Protein AF-A0A816YIS2-F1 (afdb_monomer_lite)

Organism: NCBI:txid392030

Structure (mmCIF, N/CA/C/O backbone):
data_AF-A0A816YIS2-F1
#
_entry.id   AF-A0A816YIS2-F1
#
loop_
_atom_site.group_PDB
_atom_site.id
_atom_site.type_symbol
_atom_site.label_atom_id
_atom_site.label_alt_id
_atom_site.label_comp_id
_atom_site.label_asym_id
_atom_site.label_entity_id
_atom_site.label_seq_id
_atom_site.pdbx_PDB_ins_code
_atom_site.Cartn_x
_atom_site.Cartn_y
_atom_site.Cartn_z
_atom_site.occupancy
_atom_site.B_iso_or_equiv
_atom_site.auth_seq_id
_atom_site.auth_comp_id
_atom_site.auth_asym_id
_atom_site.auth_atom_id
_atom_site.pdbx_PDB_model_num
ATOM 1 N N . MET A 1 1 ? -9.788 -0.251 -28.103 1.00 40.94 1 MET A N 1
ATOM 2 C CA . MET A 1 1 ? -9.381 -1.090 -26.956 1.00 40.94 1 MET A CA 1
ATOM 3 C C . MET A 1 1 ? -7.870 -0.985 -26.871 1.00 40.94 1 MET A C 1
ATOM 5 O O . MET A 1 1 ? -7.195 -1.393 -27.800 1.00 40.94 1 MET A O 1
ATOM 9 N N . SER A 1 2 ? -7.359 -0.257 -25.885 1.00 44.50 2 SER A N 1
ATOM 10 C CA . SER A 1 2 ? -5.985 0.247 -25.850 1.00 44.50 2 SER A CA 1
ATOM 11 C C . SER A 1 2 ? -4.995 -0.795 -25.308 1.00 44.50 2 SER A C 1
ATOM 13 O O . SER A 1 2 ? -4.833 -0.941 -24.100 1.00 44.50 2 SER A O 1
ATOM 15 N N . GLU A 1 3 ? -4.263 -1.461 -26.204 1.00 51.09 3 GLU A N 1
ATOM 16 C CA . GLU A 1 3 ? -3.153 -2.403 -25.928 1.00 51.09 3 GLU A CA 1
ATOM 17 C C . GLU A 1 3 ? -1.859 -1.717 -25.416 1.00 51.09 3 GLU A C 1
ATOM 19 O O . GLU A 1 3 ? -0.748 -2.231 -25.530 1.00 51.09 3 GLU A O 1
ATOM 24 N N . ILE A 1 4 ? -1.989 -0.535 -24.810 1.00 55.41 4 ILE A N 1
ATOM 25 C CA . ILE A 1 4 ? -0.898 0.380 -24.431 1.00 55.41 4 ILE A CA 1
ATOM 26 C C . ILE A 1 4 ? 0.233 -0.272 -23.594 1.00 55.41 4 ILE A C 1
ATOM 28 O O . ILE A 1 4 ? 1.395 0.053 -23.836 1.00 55.41 4 ILE A O 1
ATOM 32 N N . PRO A 1 5 ? -0.011 -1.194 -22.635 1.00 57.66 5 PRO A N 1
ATOM 33 C CA . PRO A 1 5 ? 1.065 -1.700 -21.772 1.00 57.66 5 PRO A CA 1
ATOM 34 C C . PRO A 1 5 ? 2.096 -2.594 -22.479 1.00 57.66 5 PRO A C 1
ATOM 36 O O . PRO A 1 5 ? 3.251 -2.647 -22.053 1.00 57.66 5 PRO A O 1
ATOM 39 N N . ILE A 1 6 ? 1.690 -3.313 -23.533 1.00 59.50 6 ILE A N 1
ATOM 40 C CA . ILE A 1 6 ? 2.564 -4.248 -24.262 1.00 59.50 6 ILE A CA 1
ATOM 41 C C . ILE A 1 6 ? 3.495 -3.477 -25.204 1.00 59.50 6 ILE A C 1
ATOM 43 O O . ILE A 1 6 ? 4.684 -3.791 -25.282 1.00 59.50 6 ILE A O 1
ATOM 47 N N . HIS A 1 7 ? 2.990 -2.417 -25.841 1.00 68.88 7 HIS A N 1
ATOM 48 C CA . HIS A 1 7 ? 3.769 -1.599 -26.770 1.00 68.88 7 HIS A CA 1
ATOM 49 C C . HIS A 1 7 ? 4.943 -0.889 -26.094 1.00 68.88 7 HIS A C 1
ATOM 51 O O . HIS A 1 7 ? 6.048 -0.914 -26.624 1.00 68.88 7 HIS A O 1
ATOM 57 N N . ILE A 1 8 ? 4.754 -0.335 -24.893 1.00 79.44 8 ILE A N 1
ATOM 58 C CA . ILE A 1 8 ? 5.819 0.423 -24.215 1.00 79.44 8 ILE A CA 1
ATOM 59 C C . ILE A 1 8 ? 7.010 -0.483 -23.881 1.00 79.44 8 ILE A C 1
ATOM 61 O O . ILE A 1 8 ? 8.155 -0.130 -24.153 1.00 79.44 8 ILE A O 1
ATOM 65 N N . ARG A 1 9 ? 6.755 -1.685 -23.345 1.00 83.31 9 ARG A N 1
ATOM 66 C CA . ARG A 1 9 ? 7.824 -2.650 -23.035 1.00 83.31 9 ARG A CA 1
ATOM 67 C C . ARG A 1 9 ? 8.579 -3.090 -24.290 1.00 83.31 9 ARG A C 1
ATOM 69 O O . ARG A 1 9 ? 9.800 -3.212 -24.240 1.00 83.31 9 ARG A O 1
ATOM 76 N N . LEU A 1 10 ? 7.871 -3.297 -25.403 1.00 87.56 10 LEU A N 1
ATOM 77 C CA . LEU A 1 10 ? 8.479 -3.674 -26.679 1.00 87.56 10 LEU A CA 1
ATOM 78 C C . LEU A 1 10 ? 9.340 -2.543 -27.262 1.00 87.56 10 LEU A C 1
ATOM 80 O O . LEU A 1 10 ? 10.461 -2.799 -27.692 1.00 87.56 10 LEU A O 1
ATOM 84 N N . CYS A 1 11 ? 8.858 -1.300 -27.223 1.00 86.69 11 CYS A N 1
ATOM 85 C CA . CYS A 1 11 ? 9.611 -0.134 -27.685 1.00 86.69 11 CYS A CA 1
ATOM 86 C C . CYS A 1 11 ? 10.883 0.090 -26.855 1.00 86.69 11 CYS A C 1
ATOM 88 O O . CYS A 1 11 ? 11.944 0.333 -27.420 1.00 86.69 11 CYS A O 1
ATOM 90 N N . ILE A 1 12 ? 10.811 -0.067 -25.527 1.00 87.00 12 ILE A N 1
ATOM 91 C CA . ILE A 1 12 ? 11.993 0.027 -24.653 1.00 87.00 12 ILE A CA 1
ATOM 92 C C . ILE A 1 12 ? 13.023 -1.056 -25.007 1.00 87.00 12 ILE A C 1
ATOM 94 O O . ILE A 1 12 ? 14.215 -0.763 -25.096 1.00 87.00 12 ILE A O 1
ATOM 98 N N . LEU A 1 13 ? 12.578 -2.298 -25.235 1.00 90.38 13 LEU A N 1
ATOM 99 C CA . LEU A 1 13 ? 13.467 -3.398 -25.616 1.00 90.38 13 LEU A CA 1
ATOM 100 C C . LEU A 1 13 ? 14.130 -3.157 -26.980 1.00 90.38 13 LEU A C 1
ATOM 102 O O . LEU A 1 13 ? 15.319 -3.424 -27.136 1.00 90.38 13 LEU A O 1
ATOM 106 N N . TYR A 1 14 ? 13.377 -2.637 -27.947 1.00 91.19 14 TYR A N 1
ATOM 107 C CA . TYR A 1 14 ? 13.880 -2.311 -29.278 1.00 91.19 14 TYR A CA 1
ATOM 108 C C . TYR A 1 14 ? 14.969 -1.227 -29.235 1.00 91.19 14 TYR A C 1
ATOM 110 O O . TYR A 1 14 ? 16.046 -1.411 -29.797 1.00 91.19 14 TYR A O 1
ATOM 118 N N . GLU A 1 15 ? 14.747 -0.136 -28.500 1.00 92.00 15 GLU A N 1
ATOM 119 C CA . GLU A 1 15 ? 15.742 0.936 -28.343 1.00 92.00 15 GLU A CA 1
ATOM 120 C C . GLU A 1 15 ? 17.010 0.452 -27.624 1.00 92.00 15 GLU A C 1
ATOM 122 O O . GLU A 1 15 ? 18.124 0.833 -27.990 1.00 92.00 15 GLU A O 1
ATOM 127 N N . PHE A 1 16 ? 16.859 -0.434 -26.634 1.00 91.75 16 PHE A N 1
ATOM 128 C CA . PHE A 1 16 ? 17.995 -1.078 -25.978 1.00 91.75 16 PHE A CA 1
ATOM 129 C C 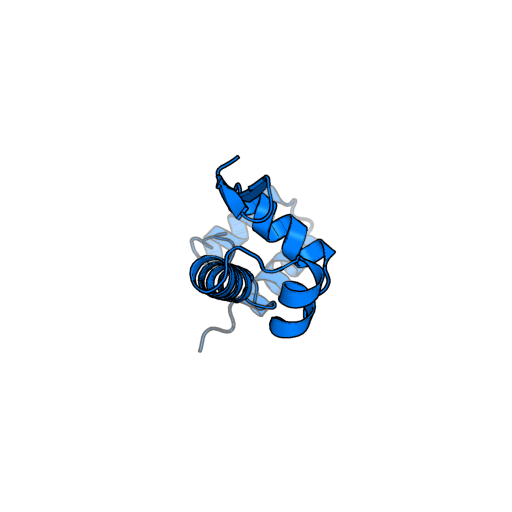. PHE A 1 16 ? 18.808 -1.936 -26.960 1.00 91.75 16 PHE A C 1
ATOM 131 O O . PHE A 1 16 ? 20.036 -1.866 -26.965 1.00 91.75 16 PHE A O 1
ATOM 138 N N . GLN A 1 17 ? 18.141 -2.704 -27.830 1.00 93.62 17 GLN A N 1
ATOM 139 C CA . GLN A 1 17 ? 18.797 -3.498 -28.878 1.00 93.62 17 GLN A CA 1
ATOM 140 C C . GLN A 1 17 ? 19.502 -2.632 -29.932 1.00 93.62 17 GLN A C 1
ATOM 142 O O . GLN A 1 17 ? 20.516 -3.057 -30.480 1.00 93.62 17 GLN A O 1
ATOM 147 N N . LEU A 1 18 ? 19.018 -1.410 -30.178 1.00 93.00 18 LEU A N 1
ATOM 148 C CA . LEU A 1 18 ? 19.696 -0.416 -31.018 1.00 93.00 18 LEU A CA 1
ATOM 149 C C . LEU A 1 18 ? 20.930 0.217 -30.348 1.00 93.00 18 LEU A C 1
ATOM 151 O O . LEU A 1 18 ? 21.651 0.976 -30.992 1.00 93.00 18 LEU A O 1
ATOM 155 N N . GLY A 1 19 ? 21.191 -0.083 -29.072 1.00 93.19 19 GLY A N 1
ATOM 156 C CA . GLY A 1 19 ? 22.316 0.471 -28.318 1.00 93.19 19 GLY A CA 1
ATOM 157 C C . GLY A 1 19 ? 22.075 1.891 -27.803 1.00 93.19 19 GLY A C 1
ATOM 158 O O . GLY A 1 19 ? 23.017 2.556 -27.366 1.00 93.19 19 GLY A O 1
ATOM 159 N N . ASN A 1 20 ? 20.829 2.371 -27.831 1.00 93.06 20 ASN A N 1
ATOM 160 C CA . ASN A 1 20 ? 20.496 3.685 -27.301 1.00 93.06 20 ASN A CA 1
ATOM 161 C C . ASN A 1 20 ? 20.503 3.664 -25.770 1.00 93.06 20 ASN A C 1
ATOM 163 O O . ASN A 1 20 ? 19.999 2.747 -25.121 1.00 93.06 20 ASN A O 1
ATOM 167 N N . ASN A 1 21 ? 21.060 4.717 -25.171 1.00 92.00 21 ASN A N 1
ATOM 168 C CA . ASN A 1 21 ? 20.955 4.909 -23.729 1.00 92.00 21 ASN A CA 1
ATOM 169 C C . ASN A 1 21 ? 19.523 5.305 -23.329 1.00 92.00 21 ASN A C 1
ATOM 171 O O . ASN A 1 21 ? 18.732 5.762 -24.155 1.00 92.00 21 ASN A O 1
ATOM 175 N N . ALA A 1 22 ? 19.209 5.186 -22.037 1.00 87.31 22 ALA A N 1
ATOM 176 C CA . ALA A 1 22 ? 17.865 5.429 -21.514 1.00 87.31 22 ALA A CA 1
ATOM 177 C C . ALA A 1 22 ? 17.305 6.822 -21.861 1.00 87.31 22 ALA A C 1
ATOM 179 O O . ALA A 1 22 ? 16.122 6.949 -22.161 1.00 87.31 22 ALA A O 1
ATOM 180 N N . ALA A 1 23 ? 18.146 7.863 -21.868 1.00 88.94 23 ALA A N 1
ATOM 181 C CA . ALA A 1 23 ? 17.708 9.222 -22.181 1.00 88.94 23 ALA A CA 1
ATOM 182 C C . ALA A 1 23 ? 17.374 9.401 -23.671 1.00 88.94 23 ALA A C 1
ATOM 184 O O . ALA A 1 23 ? 16.412 10.087 -24.012 1.00 88.94 23 ALA A O 1
ATOM 185 N N . ALA A 1 24 ? 18.160 8.793 -24.564 1.00 89.94 24 ALA A N 1
ATOM 186 C CA . ALA A 1 24 ? 17.872 8.779 -25.995 1.00 89.94 24 ALA A CA 1
ATOM 187 C C . ALA A 1 24 ? 16.613 7.956 -26.301 1.00 89.94 24 ALA A C 1
ATOM 189 O O . ALA A 1 24 ? 15.722 8.455 -26.982 1.00 89.94 24 ALA A O 1
ATOM 190 N N . ALA A 1 25 ? 16.500 6.765 -25.710 1.00 89.75 25 ALA A N 1
ATOM 191 C CA . ALA A 1 25 ? 15.328 5.908 -25.839 1.00 89.75 25 ALA A CA 1
ATOM 192 C C . ALA A 1 25 ? 14.051 6.624 -25.372 1.00 89.75 25 ALA A C 1
ATOM 194 O O . ALA A 1 25 ? 13.064 6.648 -26.095 1.00 89.75 25 ALA A O 1
ATOM 195 N N . ALA A 1 26 ? 14.079 7.287 -24.209 1.00 85.81 26 ALA A N 1
ATOM 196 C CA . ALA A 1 26 ? 12.935 8.045 -23.705 1.00 85.81 26 ALA A CA 1
ATOM 197 C C . ALA A 1 26 ? 12.490 9.147 -24.681 1.00 85.81 26 ALA A C 1
ATOM 199 O O . ALA A 1 26 ? 11.303 9.263 -24.970 1.00 85.81 26 ALA A O 1
ATOM 200 N N . ARG A 1 27 ? 13.433 9.917 -25.247 1.00 88.19 27 ARG A N 1
ATOM 201 C CA . ARG A 1 27 ? 13.111 10.945 -26.252 1.00 88.19 27 ARG A CA 1
ATOM 202 C C . ARG A 1 27 ? 12.487 10.345 -27.508 1.00 88.19 27 ARG A C 1
ATOM 204 O O . ARG A 1 27 ? 11.481 10.865 -27.977 1.00 88.19 27 ARG A O 1
ATOM 211 N N . ASN A 1 28 ? 13.058 9.259 -28.025 1.00 88.19 28 ASN A N 1
ATOM 212 C CA . ASN A 1 28 ? 12.563 8.584 -29.225 1.00 88.19 28 ASN A CA 1
ATOM 213 C C . ASN A 1 28 ? 11.151 8.030 -29.006 1.00 88.19 28 ASN A C 1
ATOM 215 O O . ASN A 1 28 ? 10.264 8.236 -29.831 1.00 88.19 28 ASN A O 1
ATOM 219 N N . ILE A 1 29 ? 10.925 7.384 -27.860 1.00 85.81 29 ILE A N 1
ATOM 220 C CA . ILE A 1 29 ? 9.636 6.789 -27.514 1.00 85.81 29 ILE A CA 1
ATOM 221 C C . ILE A 1 29 ? 8.576 7.879 -27.312 1.00 85.81 29 ILE A C 1
ATOM 223 O O . ILE A 1 29 ? 7.497 7.766 -27.886 1.00 85.81 29 ILE A O 1
ATOM 227 N N . CYS A 1 30 ? 8.872 8.956 -26.574 1.00 83.88 30 CYS A N 1
ATOM 228 C CA . CYS A 1 30 ? 7.929 10.068 -26.401 1.00 83.88 30 CYS A CA 1
ATOM 229 C C . CYS A 1 30 ? 7.639 10.799 -27.722 1.00 83.88 30 CYS A C 1
ATOM 231 O O . CYS A 1 30 ? 6.509 11.218 -27.958 1.00 83.88 30 CYS A O 1
ATOM 233 N N . ALA A 1 31 ? 8.631 10.925 -28.610 1.00 85.06 31 ALA A N 1
ATOM 234 C CA . ALA A 1 31 ? 8.424 11.498 -29.939 1.00 85.06 31 ALA A CA 1
ATOM 235 C C . ALA A 1 31 ? 7.525 10.617 -30.828 1.00 85.06 31 ALA A C 1
ATOM 237 O O . ALA A 1 31 ? 6.759 11.148 -31.628 1.00 85.06 31 ALA A O 1
ATOM 238 N N . ALA A 1 32 ? 7.602 9.289 -30.688 1.00 83.38 32 ALA A N 1
ATOM 239 C CA . ALA A 1 32 ? 6.840 8.340 -31.500 1.00 83.38 32 ALA A CA 1
ATOM 240 C C . ALA A 1 32 ? 5.430 8.040 -30.957 1.00 83.38 32 ALA A C 1
ATOM 242 O O . ALA A 1 32 ? 4.503 7.849 -31.742 1.00 83.38 32 ALA A O 1
ATOM 243 N N . LEU A 1 33 ? 5.262 7.971 -29.632 1.00 79.19 33 LEU A N 1
ATOM 244 C CA . LEU A 1 33 ? 4.014 7.562 -28.969 1.00 79.19 33 LEU A CA 1
ATOM 245 C C . LEU A 1 33 ? 3.244 8.725 -28.321 1.00 79.19 33 LEU A C 1
ATOM 247 O O . LEU A 1 33 ? 2.114 8.523 -27.875 1.00 79.19 33 LEU A O 1
ATOM 251 N N . GLY A 1 34 ? 3.822 9.928 -28.284 1.00 75.44 34 GLY A N 1
ATOM 252 C CA . GLY A 1 34 ? 3.277 11.080 -27.564 1.00 75.44 34 GLY A CA 1
ATOM 253 C C . GLY A 1 34 ? 3.639 11.083 -26.075 1.00 75.44 34 GLY A C 1
ATOM 254 O O . GLY A 1 34 ? 4.439 10.265 -25.614 1.00 75.44 34 GLY A O 1
ATOM 255 N N . ASP A 1 35 ? 3.062 12.026 -25.320 1.00 68.94 35 ASP A N 1
ATOM 256 C CA . ASP A 1 35 ? 3.283 12.135 -23.874 1.00 68.94 35 ASP A CA 1
ATOM 257 C C . ASP A 1 35 ? 2.706 10.908 -23.155 1.00 68.94 35 ASP A C 1
ATOM 259 O O . ASP A 1 35 ? 1.497 10.768 -22.948 1.00 68.94 35 ASP A O 1
ATOM 263 N N . MET A 1 36 ? 3.591 9.972 -22.821 1.00 64.31 36 MET A N 1
ATOM 264 C CA . MET A 1 36 ? 3.260 8.836 -21.982 1.00 64.31 36 MET A CA 1
ATOM 265 C C . MET A 1 36 ? 3.151 9.353 -20.554 1.00 64.31 36 MET A C 1
ATOM 267 O O . MET A 1 36 ? 4.145 9.330 -19.833 1.00 64.31 36 MET A O 1
ATOM 271 N N . SER A 1 37 ? 1.961 9.807 -20.150 1.00 65.38 37 SER A N 1
ATOM 272 C CA . SER A 1 37 ? 1.687 10.102 -18.743 1.00 65.38 37 SER A CA 1
ATOM 273 C C . SER A 1 37 ? 2.153 8.911 -17.899 1.00 65.38 37 SER A C 1
ATOM 275 O O . SER A 1 37 ? 1.587 7.815 -17.960 1.00 65.38 37 SER A O 1
ATOM 277 N N . LEU A 1 38 ? 3.254 9.121 -17.172 1.00 66.00 38 LEU A N 1
ATOM 278 C CA . LEU A 1 38 ? 3.866 8.150 -16.264 1.00 66.00 38 LEU A CA 1
ATOM 279 C C . LEU A 1 38 ? 3.124 8.115 -14.927 1.00 66.00 38 LEU A C 1
ATOM 281 O O . LEU A 1 38 ? 3.672 7.638 -13.936 1.00 66.00 38 LEU A O 1
ATOM 285 N N . GLU A 1 39 ? 1.905 8.654 -14.882 1.00 66.75 39 GLU A N 1
ATOM 286 C CA . GLU A 1 39 ? 1.066 8.554 -13.707 1.00 66.75 39 GLU A CA 1
ATOM 287 C C . GLU A 1 39 ? 0.912 7.084 -13.336 1.00 66.75 39 GLU A C 1
ATOM 289 O O . GLU A 1 39 ? 0.528 6.231 -14.150 1.00 66.75 39 GLU A O 1
ATOM 294 N N . ASP A 1 40 ? 1.258 6.795 -12.084 1.00 64.69 40 ASP A N 1
ATOM 295 C CA . ASP A 1 40 ? 1.070 5.483 -11.502 1.00 64.69 40 ASP A CA 1
ATOM 296 C C . ASP A 1 40 ? -0.419 5.164 -11.574 1.00 64.69 40 ASP A C 1
ATOM 298 O O . ASP A 1 40 ? -1.239 5.665 -10.801 1.00 64.69 40 ASP A O 1
ATOM 302 N N . ARG A 1 41 ? -0.787 4.315 -12.537 1.00 67.62 41 ARG A N 1
ATOM 303 C CA . ARG A 1 41 ? -2.141 3.785 -12.579 1.00 67.62 41 ARG A CA 1
ATOM 304 C C . ARG A 1 41 ? -2.398 3.048 -11.267 1.00 67.62 41 ARG A C 1
ATOM 306 O O . ARG A 1 41 ? -1.507 2.324 -10.805 1.00 67.62 41 ARG A O 1
ATOM 313 N N . PRO A 1 42 ? -3.605 3.178 -10.688 1.00 63.94 42 PRO A N 1
ATOM 314 C CA . PRO A 1 42 ? -3.957 2.444 -9.486 1.00 63.94 42 PRO A CA 1
ATOM 315 C C . PRO A 1 42 ? -3.652 0.964 -9.712 1.00 63.94 42 PRO A C 1
ATOM 317 O O . PRO A 1 42 ? -4.100 0.351 -10.686 1.00 63.94 42 PRO A O 1
ATOM 320 N N . LYS A 1 43 ? -2.789 0.414 -8.853 1.00 68.06 43 LYS A N 1
ATOM 321 C CA . LYS A 1 43 ? -2.321 -0.965 -8.977 1.00 68.06 43 LYS A CA 1
ATOM 322 C C . LYS A 1 43 ? -3.544 -1.875 -8.921 1.00 68.06 43 LYS A C 1
ATOM 324 O O . LYS A 1 43 ? -4.326 -1.786 -7.983 1.00 68.06 43 LYS A O 1
ATOM 329 N N . SER A 1 44 ? -3.670 -2.800 -9.869 1.00 65.31 44 SER A N 1
ATOM 330 C CA . SER A 1 44 ? -4.768 -3.780 -9.939 1.00 65.31 44 SER A CA 1
ATOM 331 C C . SER A 1 44 ? -4.754 -4.824 -8.806 1.00 65.31 44 SER A C 1
ATOM 333 O O . SER A 1 44 ? -5.374 -5.878 -8.930 1.00 65.31 44 SER A O 1
ATOM 335 N N . GLY A 1 45 ? -3.984 -4.583 -7.740 1.00 68.12 45 GLY A N 1
ATOM 336 C CA . GLY A 1 45 ? -3.991 -5.401 -6.534 1.00 68.12 45 GLY A CA 1
ATOM 337 C C . GLY A 1 45 ? -5.270 -5.189 -5.722 1.00 68.12 45 GLY A C 1
ATOM 338 O O . GLY A 1 45 ? -6.176 -4.469 -6.136 1.00 68.12 45 GLY A O 1
ATOM 339 N N . ARG A 1 46 ? -5.342 -5.816 -4.542 1.00 61.09 46 ARG A N 1
ATOM 340 C CA . ARG A 1 46 ? -6.454 -5.605 -3.605 1.00 61.09 46 ARG A CA 1
ATOM 341 C C . ARG A 1 46 ? -6.591 -4.095 -3.334 1.00 61.09 46 ARG A C 1
ATOM 343 O O . ARG A 1 46 ? -5.589 -3.498 -2.933 1.00 61.09 46 ARG A O 1
ATOM 350 N N . PRO A 1 47 ? -7.765 -3.475 -3.558 1.00 62.59 47 PRO A N 1
ATOM 351 C CA . PRO A 1 47 ? -7.939 -2.050 -3.312 1.00 62.59 47 PRO A CA 1
ATOM 352 C C . PRO A 1 47 ? -7.715 -1.756 -1.827 1.00 62.59 47 PRO A C 1
ATOM 354 O O . PRO A 1 47 ? -8.553 -2.091 -0.994 1.00 62.59 47 PRO A O 1
ATOM 357 N N . LEU A 1 48 ? -6.572 -1.149 -1.499 1.00 63.66 48 LEU A N 1
ATOM 358 C CA . LEU A 1 48 ? -6.202 -0.782 -0.126 1.00 63.66 48 LEU A CA 1
ATOM 359 C C . LEU A 1 48 ? -7.267 0.122 0.508 1.00 63.66 48 LEU A C 1
ATOM 361 O O . LEU A 1 48 ? -7.641 -0.033 1.665 1.00 63.66 48 LEU A O 1
ATOM 365 N N . GLU A 1 49 ? -7.804 1.014 -0.316 1.00 66.38 49 GLU A N 1
ATOM 366 C CA . GLU A 1 49 ? -8.844 1.975 0.029 1.00 66.38 49 GLU A CA 1
ATOM 367 C C . GLU A 1 49 ? -10.136 1.282 0.484 1.00 66.38 49 GLU A C 1
ATOM 369 O O . GLU A 1 49 ? -10.771 1.719 1.437 1.00 66.38 49 GLU A O 1
ATOM 374 N N . SER A 1 50 ? -10.472 0.123 -0.095 1.00 74.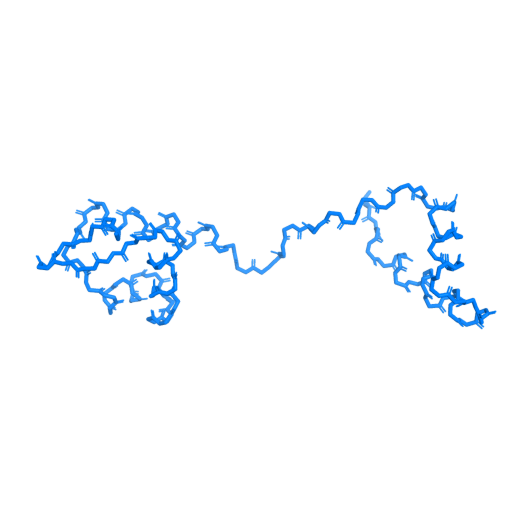25 50 SER A N 1
ATOM 375 C CA . SER A 1 50 ? -11.652 -0.641 0.323 1.00 74.25 50 SER A CA 1
ATOM 376 C C . SER A 1 50 ? -11.503 -1.251 1.717 1.00 74.25 50 SER A C 1
ATOM 378 O O . SER A 1 50 ? -12.507 -1.377 2.417 1.00 74.25 50 SER A O 1
ATOM 380 N N . ASP A 1 51 ? -10.301 -1.672 2.111 1.00 77.94 51 ASP A N 1
ATOM 381 C CA . ASP A 1 51 ? -10.070 -2.259 3.435 1.00 77.94 51 ASP A CA 1
ATOM 382 C C . ASP A 1 51 ? -10.032 -1.163 4.516 1.00 77.94 51 ASP A C 1
ATOM 384 O O . ASP A 1 51 ? -10.574 -1.364 5.603 1.00 77.94 51 ASP A O 1
ATOM 388 N N . ILE A 1 52 ? -9.486 0.018 4.196 1.00 85.44 52 ILE A N 1
ATOM 389 C CA . ILE A 1 52 ? -9.474 1.191 5.085 1.00 85.44 52 ILE A CA 1
ATOM 390 C C . ILE A 1 52 ? -10.896 1.698 5.351 1.00 85.44 52 ILE A C 1
ATOM 392 O O . ILE A 1 52 ? -11.263 1.887 6.508 1.00 85.44 52 ILE A O 1
ATOM 396 N N . GLU A 1 53 ? -11.720 1.880 4.316 1.00 87.94 53 GLU A N 1
ATOM 397 C CA . GLU A 1 53 ? -13.098 2.361 4.498 1.00 87.94 53 GLU A CA 1
ATOM 398 C C . GLU A 1 53 ? -13.947 1.377 5.314 1.00 87.94 53 GLU A C 1
ATOM 400 O O . GLU A 1 53 ? -14.678 1.775 6.219 1.00 87.94 53 GLU A O 1
ATOM 405 N N . ARG A 1 54 ? -13.795 0.067 5.082 1.00 89.38 54 ARG A N 1
ATOM 406 C CA . ARG A 1 54 ? -14.485 -0.951 5.892 1.00 89.38 54 ARG A CA 1
ATOM 407 C C . ARG A 1 54 ? -14.008 -0.955 7.344 1.00 89.38 54 ARG A C 1
ATOM 409 O O . ARG A 1 54 ? -14.818 -1.152 8.245 1.00 89.38 54 ARG A O 1
ATOM 416 N N . LEU A 1 55 ? -12.714 -0.736 7.574 1.00 91.06 55 LEU A N 1
ATOM 417 C CA . LEU A 1 55 ? -12.154 -0.620 8.917 1.00 91.06 55 LEU A CA 1
ATOM 418 C C . LEU A 1 55 ? -12.696 0.612 9.657 1.00 91.06 55 LEU A C 1
ATOM 420 O O . LEU A 1 55 ? -13.040 0.492 10.831 1.00 91.06 55 LEU A O 1
ATOM 424 N N . LYS A 1 56 ? -12.831 1.763 8.982 1.00 90.56 56 LYS A N 1
ATOM 425 C CA . LYS A 1 56 ? -13.443 2.973 9.562 1.00 90.56 56 LYS A CA 1
ATOM 426 C C . LYS A 1 56 ? -14.865 2.709 10.043 1.00 90.56 56 LYS A C 1
ATOM 428 O O . LYS A 1 56 ? -15.156 2.979 11.202 1.00 90.56 56 LYS A O 1
ATOM 433 N N . VAL A 1 57 ? -15.700 2.110 9.191 1.00 92.44 57 VAL A N 1
ATOM 434 C CA . VAL A 1 57 ? -17.098 1.791 9.527 1.00 92.44 57 VAL A CA 1
ATOM 435 C C . VAL A 1 57 ? -17.184 0.900 10.769 1.00 92.44 57 VAL A C 1
ATOM 437 O O . VAL A 1 57 ? -17.995 1.161 11.649 1.00 92.44 57 VAL A O 1
ATOM 440 N N . LEU A 1 58 ? -16.325 -0.119 10.882 1.00 91.75 58 LEU A N 1
ATOM 441 C CA . LEU A 1 58 ? -16.316 -1.012 12.047 1.00 91.75 58 LEU A CA 1
ATOM 442 C C . LEU A 1 58 ? -15.906 -0.294 13.339 1.00 91.75 58 LEU A C 1
ATOM 444 O O . LEU A 1 58 ? -16.489 -0.545 14.388 1.00 91.75 58 LEU A O 1
ATOM 448 N N . ILE A 1 59 ? -14.915 0.597 13.272 1.00 89.75 59 ILE A N 1
ATOM 449 C CA . ILE A 1 59 ? -14.454 1.368 14.436 1.00 89.75 59 ILE A CA 1
ATOM 450 C C . ILE A 1 59 ? -15.503 2.395 14.876 1.00 89.75 59 ILE A C 1
ATOM 452 O O . ILE A 1 59 ? -15.644 2.645 16.071 1.00 89.75 59 ILE A O 1
ATOM 456 N N . GLU A 1 60 ? -16.214 3.002 13.925 1.00 88.19 60 GLU A N 1
ATOM 457 C CA . GLU A 1 60 ? -17.303 3.942 14.201 1.00 88.19 60 GLU A CA 1
ATOM 458 C C . GLU A 1 60 ? -18.527 3.244 14.806 1.00 88.19 60 GLU A C 1
ATOM 460 O O . GLU A 1 60 ? -19.122 3.780 15.738 1.00 88.19 60 GLU A O 1
ATOM 465 N N . ASP A 1 61 ? -18.872 2.048 14.318 1.00 91.62 61 ASP A N 1
ATOM 466 C CA . ASP A 1 61 ? -19.981 1.241 14.840 1.00 91.62 61 ASP A CA 1
ATOM 467 C C . ASP A 1 61 ? -19.683 0.698 16.245 1.00 91.62 61 ASP A C 1
ATOM 469 O O . ASP A 1 61 ? -20.526 0.759 17.141 1.00 91.62 61 ASP A O 1
ATOM 473 N N . ASN A 1 62 ? -18.458 0.210 16.467 1.00 89.25 62 ASN A N 1
ATOM 474 C CA . ASN A 1 62 ? -18.039 -0.296 17.764 1.00 89.25 62 ASN A CA 1
ATOM 475 C C . ASN A 1 62 ? -16.566 0.049 18.082 1.00 89.25 62 ASN A C 1
ATOM 477 O O . ASN A 1 62 ? -15.646 -0.691 17.712 1.00 89.25 62 ASN A O 1
ATOM 481 N N . PRO A 1 63 ? -16.315 1.126 18.851 1.00 85.25 63 PRO A N 1
ATOM 482 C CA . PRO A 1 63 ? -14.962 1.578 19.169 1.00 85.25 63 PRO A CA 1
ATOM 483 C C . PRO A 1 63 ? -14.210 0.659 20.145 1.00 85.25 63 PRO A C 1
ATOM 485 O O . PRO A 1 63 ? -13.023 0.875 20.378 1.00 85.25 63 PRO A O 1
ATOM 488 N N . GLN A 1 64 ? -14.878 -0.359 20.690 1.00 87.31 64 GLN A N 1
ATOM 489 C CA . GLN A 1 64 ? -14.312 -1.338 21.621 1.00 87.31 64 GLN A CA 1
ATOM 490 C C . GLN A 1 64 ? -13.680 -2.548 20.922 1.00 87.31 64 GLN A C 1
ATOM 492 O O . GLN A 1 64 ? -13.072 -3.400 21.568 1.00 87.31 64 GLN A O 1
ATOM 497 N N . LEU A 1 65 ? -13.819 -2.647 19.596 1.00 89.50 65 LEU A N 1
ATOM 498 C CA . LEU A 1 65 ? -13.288 -3.774 18.841 1.00 89.50 65 LEU A CA 1
ATOM 499 C C . LEU A 1 65 ? -11.764 -3.841 18.923 1.00 89.50 65 LEU A C 1
ATOM 501 O O . LEU A 1 65 ? -11.048 -2.868 18.665 1.00 89.50 65 LEU A O 1
ATOM 505 N N . THR A 1 66 ? -11.273 -5.039 19.217 1.00 89.88 66 THR A N 1
ATOM 506 C CA . THR A 1 66 ? -9.846 -5.345 19.232 1.00 89.88 66 THR A CA 1
ATOM 507 C C . THR A 1 66 ? -9.318 -5.556 17.813 1.00 89.88 66 THR A C 1
ATOM 509 O O . THR A 1 66 ? -10.036 -6.007 16.917 1.00 89.88 66 THR A O 1
ATOM 512 N N . THR A 1 67 ? -8.015 -5.339 17.600 1.00 90.81 67 THR A N 1
ATOM 513 C CA . THR A 1 67 ? -7.335 -5.650 16.326 1.00 90.81 67 THR A CA 1
ATOM 514 C C . THR A 1 67 ? -7.608 -7.087 15.860 1.00 90.81 67 THR A C 1
ATOM 516 O O . THR A 1 67 ? -7.742 -7.339 14.664 1.00 90.81 67 THR A O 1
ATOM 519 N N . ARG A 1 68 ? -7.742 -8.040 16.796 1.00 90.81 68 ARG A N 1
ATOM 520 C CA . ARG A 1 68 ? -8.036 -9.451 16.501 1.00 90.81 68 ARG A CA 1
ATOM 521 C C . ARG A 1 68 ? -9.448 -9.670 15.956 1.00 90.81 68 ARG A C 1
ATOM 523 O O . ARG A 1 68 ? -9.631 -10.497 15.065 1.00 90.81 68 ARG A O 1
ATOM 530 N N . GLU A 1 69 ? -10.441 -8.972 16.488 1.00 91.62 69 GLU A N 1
ATOM 531 C CA . GLU A 1 69 ? -11.817 -9.054 15.989 1.00 91.62 69 GLU A CA 1
ATOM 532 C C . GLU A 1 69 ? -11.940 -8.360 14.633 1.00 91.62 69 GLU A C 1
ATOM 534 O O . GLU A 1 69 ? -12.511 -8.925 13.701 1.00 91.62 69 GLU A O 1
ATOM 539 N N . LEU A 1 70 ? -11.313 -7.190 14.485 1.00 91.25 70 LEU A N 1
ATOM 540 C CA . LEU A 1 70 ? -11.252 -6.452 13.222 1.00 91.25 70 LEU A CA 1
ATOM 541 C C . LEU A 1 70 ? -10.601 -7.289 12.115 1.00 91.25 70 LEU A C 1
ATOM 543 O O . LEU A 1 70 ? -11.125 -7.367 11.003 1.00 91.25 70 LEU A O 1
ATOM 547 N N . SER A 1 71 ? -9.503 -7.982 12.431 1.00 92.06 71 SER A N 1
ATOM 548 C CA . SER A 1 71 ? -8.817 -8.864 11.486 1.00 92.06 71 SER A CA 1
ATOM 549 C C . SER A 1 71 ? -9.705 -10.035 11.050 1.00 92.06 71 SER A C 1
ATOM 551 O O . SER A 1 71 ? -9.743 -10.380 9.870 1.00 92.06 71 SER A O 1
ATOM 553 N N . ALA A 1 72 ? -10.459 -10.626 11.985 1.00 91.56 72 ALA A N 1
ATOM 554 C CA . ALA A 1 72 ? -11.391 -11.714 11.692 1.00 91.56 72 ALA A CA 1
ATOM 555 C C . ALA A 1 72 ? -12.565 -11.252 10.810 1.00 91.56 72 ALA A C 1
ATOM 557 O O . ALA A 1 72 ? -12.920 -11.945 9.859 1.00 91.56 72 ALA A O 1
ATOM 558 N N . MET A 1 73 ? -13.127 -10.069 11.076 1.00 89.56 73 MET A N 1
ATOM 559 C CA . MET A 1 73 ? -14.244 -9.512 10.301 1.00 89.56 73 MET A CA 1
ATOM 560 C C . MET A 1 73 ? -13.840 -9.075 8.888 1.00 89.56 73 MET A C 1
ATOM 562 O O . MET A 1 73 ? -14.608 -9.236 7.938 1.00 89.56 73 MET A O 1
ATOM 566 N N . LEU A 1 74 ? -12.630 -8.537 8.727 1.00 88.25 74 LEU A N 1
ATOM 567 C CA . LEU A 1 74 ? -12.115 -8.080 7.432 1.00 88.25 74 LEU A CA 1
ATOM 568 C C . LEU A 1 74 ? -11.397 -9.186 6.644 1.00 88.25 74 LEU A C 1
ATOM 570 O O . LEU A 1 74 ? -11.100 -9.011 5.458 1.00 88.25 74 LEU A O 1
ATOM 574 N N . GLY A 1 75 ? -11.140 -10.336 7.274 1.00 87.50 75 GLY A N 1
ATOM 575 C CA . GLY A 1 75 ? -10.425 -11.457 6.667 1.00 87.50 75 GLY A CA 1
ATOM 576 C C . GLY A 1 75 ? -8.996 -11.091 6.256 1.00 87.50 75 GLY A C 1
ATOM 577 O O . GLY A 1 75 ? -8.496 -11.586 5.246 1.00 87.50 75 GLY A O 1
ATOM 578 N N . CYS A 1 76 ? -8.359 -10.175 6.986 1.00 85.94 76 CYS A N 1
ATOM 579 C CA . CYS A 1 76 ? -6.979 -9.752 6.764 1.00 85.94 76 CYS A CA 1
ATOM 580 C C . CYS A 1 76 ? -6.133 -10.021 8.012 1.00 85.94 76 CYS A C 1
ATOM 582 O O . CYS A 1 76 ? -6.646 -10.362 9.074 1.00 85.94 76 CYS A O 1
ATOM 584 N N . ASN A 1 77 ? -4.812 -9.925 7.878 1.00 90.19 77 ASN A N 1
ATOM 585 C CA . ASN A 1 77 ? -3.919 -10.172 9.003 1.00 90.19 77 ASN A CA 1
ATOM 586 C C . ASN A 1 77 ? -3.936 -8.993 9.991 1.00 90.19 77 ASN A C 1
ATOM 588 O O . ASN A 1 77 ? -4.096 -7.846 9.575 1.00 90.19 77 ASN A O 1
ATOM 592 N N . GLN A 1 78 ? -3.677 -9.247 11.276 1.00 91.25 78 GLN A N 1
ATOM 593 C CA . GLN A 1 78 ? -3.626 -8.195 12.307 1.00 91.25 78 GLN A CA 1
ATOM 594 C C . GLN A 1 78 ? -2.631 -7.082 11.960 1.00 91.25 78 GLN A C 1
ATOM 596 O O . GLN A 1 78 ? -2.976 -5.912 12.052 1.00 91.25 78 GLN A O 1
ATOM 601 N N . SER A 1 79 ? -1.461 -7.427 11.413 1.00 90.94 79 SER A N 1
ATOM 602 C CA . SER A 1 79 ? -0.476 -6.430 10.971 1.00 90.94 79 SER A CA 1
ATOM 603 C C . SER A 1 79 ? -0.990 -5.496 9.869 1.00 90.94 79 SER A C 1
ATOM 605 O O . SER A 1 79 ? -0.517 -4.370 9.733 1.00 90.94 79 SER A O 1
ATOM 607 N N . THR A 1 80 ? -1.961 -5.949 9.068 1.00 89.44 80 THR A N 1
ATOM 608 C CA . THR A 1 80 ? -2.632 -5.104 8.071 1.00 89.44 80 THR A CA 1
ATOM 609 C C . THR A 1 80 ? -3.562 -4.109 8.755 1.00 89.44 80 THR A C 1
ATOM 611 O O . THR A 1 80 ? -3.535 -2.934 8.406 1.00 89.44 80 THR A O 1
ATOM 614 N N . ILE A 1 81 ? -4.313 -4.555 9.767 1.00 91.44 81 ILE A N 1
ATOM 615 C CA . ILE A 1 81 ? -5.159 -3.688 10.598 1.00 91.44 81 ILE A CA 1
ATOM 616 C C . ILE A 1 81 ? -4.315 -2.635 11.320 1.00 91.44 81 ILE A C 1
ATOM 618 O O . ILE A 1 81 ? -4.632 -1.456 11.229 1.00 91.44 81 ILE A O 1
ATOM 622 N N . ASP A 1 82 ? -3.216 -3.032 11.965 1.00 90.62 82 ASP A N 1
ATOM 623 C CA . ASP A 1 82 ? -2.342 -2.109 12.703 1.00 90.62 82 ASP A CA 1
ATOM 624 C C . ASP A 1 82 ? -1.751 -1.028 11.791 1.00 90.62 82 ASP A C 1
ATOM 626 O O . ASP A 1 82 ? -1.740 0.154 12.139 1.00 90.62 82 ASP A O 1
ATOM 630 N N . ARG A 1 83 ? -1.316 -1.413 10.583 1.00 90.75 83 ARG A N 1
ATOM 631 C CA . ARG A 1 83 ? -0.853 -0.455 9.574 1.00 90.75 83 ARG A CA 1
ATOM 632 C C . ARG A 1 83 ? -1.958 0.525 9.184 1.00 90.75 83 ARG A C 1
ATOM 634 O O . ARG A 1 83 ? -1.699 1.721 9.142 1.00 90.75 83 ARG A O 1
ATOM 641 N N . HIS A 1 84 ? -3.171 0.043 8.928 1.00 89.38 84 HIS A N 1
ATOM 642 C CA . HIS A 1 84 ? -4.287 0.914 8.556 1.00 89.38 84 HIS A CA 1
ATOM 643 C C . HIS A 1 84 ? -4.713 1.846 9.686 1.00 89.38 84 HIS A C 1
ATOM 645 O O . HIS A 1 84 ? -4.981 3.018 9.446 1.00 89.38 84 HIS A O 1
ATOM 651 N N . LEU A 1 85 ? -4.733 1.359 10.926 1.00 90.19 85 LEU A N 1
ATOM 652 C CA . LEU A 1 85 ? -4.967 2.192 12.103 1.00 90.19 85 LEU A CA 1
ATOM 653 C C . LEU A 1 85 ? -3.925 3.306 12.194 1.00 90.19 85 LEU A C 1
ATOM 655 O O . LEU A 1 85 ? -4.291 4.462 12.391 1.00 90.19 85 LEU A O 1
ATOM 659 N N . HIS A 1 86 ? -2.650 2.984 11.968 1.00 88.88 86 HIS A N 1
ATOM 660 C CA . HIS A 1 86 ? -1.579 3.973 11.943 1.00 88.88 86 HIS A CA 1
ATOM 661 C C . HIS A 1 86 ? -1.737 4.990 10.799 1.00 88.88 86 HIS A C 1
ATOM 663 O O . HIS A 1 86 ? -1.614 6.187 11.039 1.00 88.88 86 HIS A O 1
ATOM 669 N N . GLU A 1 87 ? -2.075 4.544 9.583 1.00 88.25 87 GLU A N 1
ATOM 670 C CA . GLU A 1 87 ? -2.352 5.412 8.421 1.00 88.25 87 GLU A CA 1
ATOM 671 C C . GLU A 1 87 ? -3.524 6.375 8.678 1.00 88.25 87 GLU A C 1
ATOM 673 O O . GLU A 1 87 ? -3.498 7.521 8.235 1.00 88.25 87 GLU A O 1
ATOM 678 N N . MET A 1 88 ? -4.533 5.938 9.436 1.00 87.94 88 MET A N 1
ATOM 679 C CA . MET A 1 88 ? -5.662 6.772 9.869 1.00 87.94 88 MET A CA 1
ATO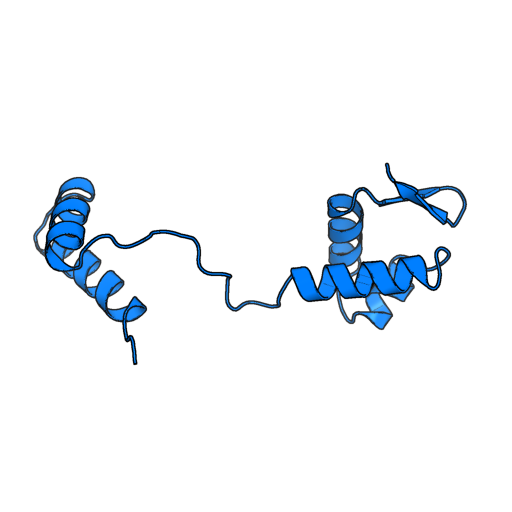M 680 C C . MET A 1 88 ? -5.361 7.617 11.115 1.00 87.94 88 MET A C 1
ATOM 682 O O . MET A 1 88 ? -6.234 8.351 11.582 1.00 87.94 88 MET A O 1
ATOM 686 N N . GLY A 1 89 ? -4.168 7.481 11.696 1.00 88.56 89 GLY A N 1
ATOM 687 C CA . GLY A 1 89 ? -3.795 8.125 12.948 1.00 88.56 89 GLY A CA 1
ATOM 688 C C . GLY A 1 89 ? -4.634 7.668 14.140 1.00 88.56 89 GLY A C 1
ATOM 689 O O . GLY A 1 89 ? -4.830 8.451 15.054 1.00 88.56 89 GLY A O 1
ATOM 690 N N . LYS A 1 90 ? -5.178 6.447 14.150 1.00 88.69 90 LYS A N 1
ATOM 691 C CA . LYS A 1 90 ? -5.976 5.905 15.259 1.00 88.69 90 LYS A CA 1
ATOM 692 C C . LYS A 1 90 ? -5.104 5.124 16.242 1.00 88.69 90 LYS A C 1
ATOM 694 O O . LYS A 1 90 ? -4.326 4.260 15.848 1.00 88.69 90 LYS A O 1
ATOM 699 N N . VAL A 1 91 ? -5.292 5.377 17.535 1.00 87.19 91 VAL A N 1
ATOM 700 C CA . VAL A 1 91 ? -4.680 4.626 18.642 1.00 87.19 91 VAL A CA 1
ATOM 701 C C . VAL A 1 91 ? -5.738 4.230 19.662 1.00 87.19 91 VAL A C 1
ATOM 703 O O . VAL A 1 91 ? -6.653 5.002 19.948 1.00 87.19 91 VAL A O 1
ATOM 706 N N . ASN A 1 92 ? -5.624 3.027 20.223 1.00 84.94 92 ASN A N 1
ATOM 707 C CA . ASN A 1 92 ? -6.522 2.587 21.284 1.00 84.94 92 ASN A CA 1
ATOM 708 C C . ASN A 1 92 ? -6.050 3.178 22.622 1.00 84.94 92 ASN A C 1
ATOM 710 O O . ASN A 1 92 ? -4.926 2.919 23.057 1.00 84.94 92 ASN A O 1
ATOM 714 N N . LYS A 1 93 ? -6.888 3.993 23.264 1.00 85.31 93 LYS A N 1
ATOM 715 C CA . LYS A 1 93 ? -6.671 4.508 24.621 1.00 85.31 93 LYS A CA 1
ATOM 716 C C . LYS A 1 93 ? -7.889 4.152 25.456 1.00 85.31 93 LYS A C 1
ATOM 718 O O . LYS A 1 93 ? -8.986 4.581 25.117 1.00 85.31 93 LYS A O 1
ATOM 723 N N . LEU A 1 94 ? -7.677 3.405 26.543 1.00 82.50 94 LEU A N 1
ATOM 724 C CA . LEU A 1 94 ? -8.749 2.967 27.444 1.00 82.50 94 LEU A CA 1
ATOM 725 C C . LEU A 1 94 ? -9.938 2.408 26.658 1.00 82.50 94 LEU A C 1
ATOM 727 O O . LEU A 1 94 ? -11.057 2.896 26.803 1.00 82.50 94 LEU A O 1
ATOM 731 N N . GLU A 1 95 ? -9.681 1.411 25.802 1.00 77.88 95 GLU A N 1
ATOM 732 C CA . GLU A 1 95 ? -10.767 0.683 25.138 1.00 77.88 95 GLU A CA 1
ATOM 733 C C . GLU A 1 95 ? -11.537 1.544 24.098 1.00 77.88 95 GLU A C 1
ATOM 735 O O . GLU A 1 95 ? -12.616 1.207 23.629 1.00 77.88 95 GLU A O 1
ATOM 740 N N . THR A 1 96 ? -10.965 2.679 23.679 1.00 83.06 96 THR A N 1
ATOM 741 C CA . THR A 1 96 ? -11.545 3.570 22.660 1.00 83.06 96 THR A CA 1
ATOM 742 C C . THR A 1 96 ? -10.505 3.986 21.617 1.00 83.06 96 THR A C 1
ATOM 744 O O . THR A 1 96 ? -9.381 4.362 21.956 1.00 83.06 96 THR A O 1
ATOM 747 N N . TRP A 1 97 ? -10.876 3.974 20.332 1.00 85.25 97 TRP A N 1
ATOM 748 C CA . TRP A 1 97 ? -10.020 4.418 19.222 1.00 85.25 97 TRP A CA 1
ATOM 749 C C . TRP A 1 97 ? -10.053 5.941 19.023 1.00 85.25 97 TRP A C 1
ATOM 751 O O . TRP A 1 97 ? -10.980 6.495 18.426 1.00 85.25 97 TRP A O 1
ATOM 761 N N . VAL A 1 98 ? -9.000 6.629 19.456 1.00 84.50 98 VAL A N 1
ATOM 762 C CA . VAL A 1 98 ? -8.858 8.089 19.326 1.00 84.50 98 VAL A CA 1
ATOM 763 C C . VAL A 1 98 ? -7.829 8.458 18.264 1.00 84.50 98 VAL A C 1
ATOM 765 O O . VAL A 1 98 ? -6.978 7.641 17.918 1.00 84.50 98 VAL A O 1
ATOM 768 N N . LEU A 1 99 ? -7.901 9.685 17.739 1.00 85.62 99 LEU A N 1
ATOM 769 C CA . LEU A 1 99 ? -6.812 10.211 16.915 1.00 85.62 99 LEU A CA 1
ATOM 770 C C . LEU A 1 99 ? -5.553 10.396 17.783 1.00 85.62 99 LEU A C 1
ATOM 772 O O . LEU A 1 99 ? -5.659 10.786 18.949 1.00 85.62 99 LEU A O 1
ATOM 776 N N . HIS A 1 100 ? -4.402 10.029 17.222 1.00 78.19 100 HIS A N 1
ATOM 777 C CA . HIS A 1 100 ? -3.082 10.051 17.847 1.00 78.19 100 HIS A CA 1
ATOM 778 C C . HIS A 1 100 ? -2.708 11.454 18.324 1.00 78.19 100 HIS A C 1
ATOM 780 O O . HIS A 1 100 ? -2.772 12.396 17.504 1.00 78.19 100 HIS A O 1
#

InterPro domains:
  IPR001845 HTH ArsR-type DNA-binding domain [PF01022] (58-88)
  IPR036388 Winged helix-like DNA-binding domain superfamily [G3DSA:1.10.10.10] (53-89)
  IPR041426 Mos1 transposase, HTH domain [PF17906] (5-39)
  IPR052709 Transposase-Methyltransferase Hybrid [PTHR46060] (17-98)

Radius of gyration: 22.44 Å; chains: 1; bounding box: 42×24×59 Å

Sequence (100 aa):
MSEIPIHIRLCILYEFQLGNNAAAAARNICAALGDMSLEDRPKSGRPLESDIERLKVLIEDNPQLTTRELSAMLGCNQSTIDRHLHEMGKVNKLETWVLH

Foldseek 3Di:
DDPPPVVVVVLLVVCVVVVHDPVRSVVVCCVVPNPPPPPDDDPPPDPLVVLLVVLVVVCVVAQLDDLVNSCVVSVHDSVSVVVSCVVVQWDDDPSGTDRD

Secondary structure (DSSP, 8-state):
---HHHHHHHHHHHHHHTT--HHHHHHHHHHHH-------PPPSSS-HHHHHHHHHHHHHH-TT--HHHHHHHHTS-HHHHHHHHHHTTEEEETTEEEE-

pLDDT: mean 82.08, std 11.9, range [40.94, 93.62]

=== Feature glossary ===
Feature key, reading from the visual/contextual features back to the raw sequence:

Rendered structure images. Structure images are PyMOL renders from six orthogonal camera directions. Cartoon representation draws helices as coils and strands as arrows; sticks shows the backbone as bonds; surface shows the solvent-excluded envelope. Rainbow coloring maps sequence position to hue (blue→red, N→C); chain coloring assigns a distinct color per polypeptide.

Contact-map, Ramachandran, and PAE plots. Three diagnostic plots accompany the record. The Cα contact map visualizes the tertiary structure as a 2D adjacency matrix (8 Å cutoff, sequen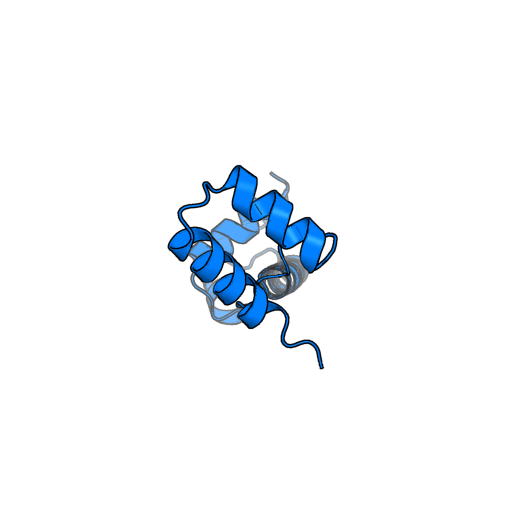ce-local contacts suppressed). The Ramachandran plot shows the distribution of backbone (φ, ψ) torsions, with points in the α and β basins reflecting secondary structure content. The PAE plot shows AlphaF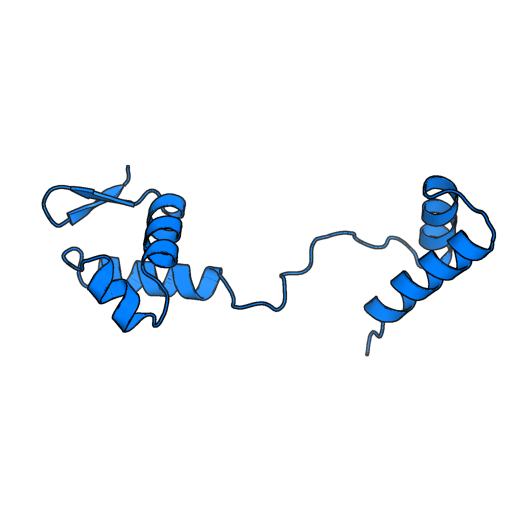old's inter-residue confidence as a color matrix.

InterPro / GO / CATH / organism. The annotation block draws on four external resources. InterPro: which protein families and domains the sequence belongs to. GO: standardized terms for what the protein does, what process it participates in, and where in the cell it acts. CATH: which structural fold it has in the CATH hierarchy. Organism: the species of origin.

Nearest PDB structures. Structural nearest neighbors (via Foldseek easy-search vs the PDB). Reported per hit: target PDB id, E-value, and alignment TM-score. A TM-score above ~0.5 is the conventional threshold for 'same fold'.

Predicted aligned error. Predicted aligned error is AlphaFold's pairwise confidence. Unlike pLDDT (per-residue), PAE is per-residue-pair and captures whether two parts of the structure are correctly placed relative to each other. Units are ångströms of expected positional error.

Solvent-accessible surface area. SASA measures how much of the protein is reachable by solvent. It is computed by rolling a water-sized probe over the atomic surface and summing the exposed area (Å²). Per-residue SASA distinguishes core (buried, low SASA) from surface (exposed, high SASA) residues; total SASA is a whole-molecule size measure.

B-factor. Crystallographic B-factors measure how much each atom's electron density is smeared out, in 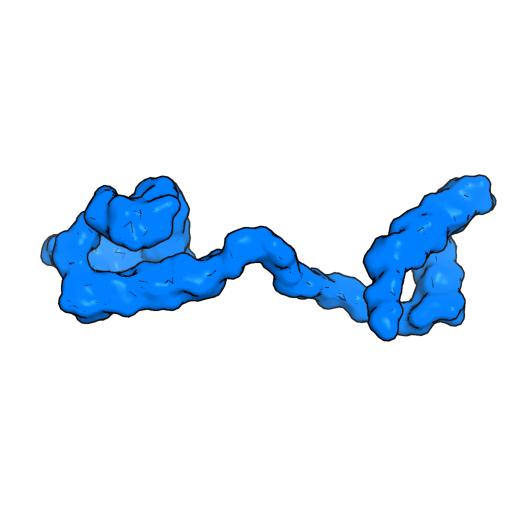Å². They rise in mobile loops and surface residues and fall in the buried interior. In AlphaFold models this column is repurposed to hold pLDDT instead.

pLDDT. For AlphaFold models, the B-factor field carries pLDDT — the model's own estimate of local accuracy on a 0–100 scale. Regions with pLDDT<50 should be treated as essentially unmodeled; they often correspond to intrinsically disordered segments.

Backbone torsions (φ/ψ). φ (phi) and ψ (psi) are the two rotatable backbone dihedrals per residue: φ is the C(i-1)–N–Cα–C torsion, ψ is the N–Cα–C–N(i+1) torsion, both in degrees on (−180°, 180°]. α-helical residues cluster near (−60°, −45°); β-strand residues near (−120°, +130°). A Ramachandran plot is simply a scatter of (φ, ψ) for every residue.

Radius of gyration, Cα contacts, bounding box. Radius of gyration (Rg) is the root-mean-square distance of Cα atoms from their centroid — a single number for overall size and compactness. A globular domain of N residues has Rg ≈ 2.2·N^0.38 Å; an extended or disordered chain has a much larger Rg. The Cα contact count is the number of residue pairs whose Cα atoms are within 8 Å and are more than four positions apart in sequence — a standard proxy for tertiary packing density. The bounding box is the smallest axis-aligned box enclosing all Cα atoms.

Secondary structure (3-state, P-SEA). Three-state secondary structure (P-SEA) collapses the eight DSSP classes into helix (a), strand (b), and coil (c). P-SEA assigns these from Cα geometry alone — distances and angles — without requiring backbone oxygens, so it works on any Cα trace.

Secondary structure (8-state, DSSP). Secondary structure is the local, repeating backbone conformation. DSSP classifies it into eight states by reading the hydrogen-bond network: three helix types (H, G, I), two β types (E, B), two non-regular types (T, S), and unstructured coil (-).

Foldseek 3Di. The Foldseek 3Di string encodes local tertiary geometry as a 20-letter alphabet — one character per residue — derived from the relative positions of nearby Cα atoms. Unlike the amino-acid sequence, 3Di is a direct function of the 3D structure, so two proteins with the same fold have similar 3Di strings even at low sequence identity.

mmCIF coordinates. Structure coordinates are given as an mmCIF _atom_site loop: one row per atom with element, residue name, chain id, sequence number, and x/y/z position in Å. Only the four main-chain atoms per residue are included here; side chains are omitted to keep the record compact.

Sequence. This is the polypeptide sequence — one letter per residue, N-terminus first. Length ranges from a few dozen residues for small domains to over a thousand for large multi-domain proteins.